Protein AF-A0AAV9BW55-F1 (afdb_monomer)

Secondary structure (DSSP, 8-state):
-HHHHHHHHHHHHHHHHTSS---HHHHHHHHHHHHHHHHHHHHHHHHHHHHHHHHHHHHHHHHHHHHHHHHHHHHHHHHHHHHHHHHHHHHHHHHHHHHHHHHHHHHHHHHHHHHHHHHHHHHHHHHHHHHHHHHHHHHHHHHHTT-------

Solvent-accessible surface area (backbone atoms only — not comparable to full-atom values): 8446 Å² total; per-residue (Å²): 110,68,68,58,53,51,51,52,50,53,53,51,50,33,44,74,72,64,82,39,82,90,54,72,68,61,54,52,53,51,51,53,52,50,53,52,51,51,49,53,51,49,52,52,51,51,52,52,53,51,53,51,54,50,51,53,51,53,51,52,51,53,52,50,52,50,52,50,53,52,48,52,54,49,50,52,52,51,50,54,51,52,51,52,52,51,53,51,50,52,54,48,50,54,52,50,50,54,49,50,52,53,51,51,51,52,52,50,54,50,50,54,53,51,52,50,52,50,50,53,52,52,49,53,50,50,53,51,50,50,52,50,52,50,50,53,50,50,52,53,54,67,46,61,80,62,69,75,82,82,80,87,132

Foldseek 3Di:
DVVLVVVVVVVVVCCVVVVDPDDVVVVVVSVVVVVVVVVVVVVVVVVVVVVVVVVVVVVVVVVVVVVVVVVVVVVVVVVVVVVVVVVVVVVVVVVVVVVVVVVVVVVVVVVVVVVVVVVVVVVVVVVVVVVVVVVVVVVVVVCVVVPDDDDDD

Organism: Acorus gramineus (NCBI:txid55184)

Radius of gyration: 60.81 Å; Cα contacts (8 Å, |Δi|>4): 12; chains: 1; bounding box: 107×32×171 Å

pLDDT: mean 88.38, std 12.28, range [43.16, 98.19]

Sequence (153 aa):
MEALFNQFSTMSNQILTGDNPFNPYDVDHLLHLFELEAYNSWSSSAAASHASAFAFAAEAESSIKAVESDMDALIAAAMDEFHRTVEEAERLSESETRGLVGAAEKVKRAGESVGSAAAVASKRYLDGAVASATATMRSAFGSAGKIKKIYPY

Structure (mmCIF, N/CA/C/O backbone):
data_AF-A0AAV9BW55-F1
#
_entry.id   AF-A0AAV9BW55-F1
#
loop_
_atom_site.group_PDB
_atom_site.id
_atom_site.type_symbol
_atom_site.label_atom_id
_atom_site.label_alt_id
_atom_site.label_comp_id
_atom_site.label_asym_id
_atom_site.label_entity_id
_atom_site.label_seq_id
_atom_site.pdbx_PDB_ins_code
_atom_site.Cartn_x
_atom_site.Cartn_y
_atom_site.Cartn_z
_atom_site.occupancy
_atom_site.B_iso_or_equiv
_atom_site.auth_seq_id
_atom_site.auth_comp_id
_atom_site.auth_asym_id
_atom_site.auth_atom_id
_atom_site.pdbx_PDB_model_num
ATOM 1 N N . MET A 1 1 ? 31.863 0.533 -40.919 1.00 89.56 1 MET A N 1
ATOM 2 C CA . MET A 1 1 ? 32.645 1.791 -40.796 1.00 89.56 1 MET A CA 1
ATOM 3 C C . MET A 1 1 ? 34.169 1.605 -40.915 1.00 89.56 1 MET A C 1
ATOM 5 O O . MET A 1 1 ? 34.771 2.286 -41.733 1.00 89.56 1 MET A O 1
ATOM 9 N N . GLU A 1 2 ? 34.820 0.689 -40.185 1.00 91.81 2 GLU A N 1
ATOM 10 C CA . GLU A 1 2 ? 36.292 0.494 -40.265 1.00 91.81 2 GLU A CA 1
ATOM 11 C C . GLU A 1 2 ? 36.813 0.136 -41.668 1.00 91.81 2 GLU A C 1
ATOM 13 O O . GLU A 1 2 ? 37.843 0.647 -42.102 1.00 91.81 2 GLU A O 1
ATOM 18 N N . ALA A 1 3 ? 36.072 -0.688 -42.415 1.00 91.94 3 ALA A N 1
ATOM 19 C CA . ALA A 1 3 ? 36.419 -1.031 -43.794 1.00 91.94 3 ALA A CA 1
ATOM 20 C C . ALA A 1 3 ? 36.484 0.204 -44.717 1.00 91.94 3 ALA A C 1
ATOM 22 O O . ALA A 1 3 ? 37.378 0.285 -45.557 1.00 91.94 3 ALA A O 1
ATOM 23 N N . LEU A 1 4 ? 35.597 1.189 -44.515 1.00 93.50 4 LEU A N 1
ATOM 24 C CA . LEU A 1 4 ? 35.590 2.442 -45.279 1.00 93.50 4 LEU A CA 1
ATOM 25 C C . LEU A 1 4 ? 36.794 3.324 -44.923 1.00 93.50 4 LEU A C 1
ATOM 27 O O . LEU A 1 4 ? 37.394 3.927 -45.808 1.00 93.50 4 LEU A O 1
ATOM 31 N N . PHE A 1 5 ? 37.206 3.355 -43.650 1.00 94.19 5 PHE A N 1
ATOM 32 C CA . PHE A 1 5 ? 38.429 4.053 -43.232 1.00 94.19 5 PHE A CA 1
ATOM 33 C C . PHE A 1 5 ? 39.696 3.410 -43.803 1.00 94.19 5 PHE A C 1
ATOM 35 O O . PHE A 1 5 ? 40.588 4.125 -44.262 1.00 94.19 5 PHE A O 1
ATOM 42 N N . ASN A 1 6 ? 39.760 2.077 -43.840 1.00 94.12 6 ASN A N 1
ATOM 43 C CA . ASN A 1 6 ? 40.857 1.368 -44.497 1.00 94.12 6 ASN A CA 1
ATOM 44 C C . ASN A 1 6 ? 40.896 1.675 -45.997 1.00 94.12 6 ASN A C 1
ATOM 46 O O . ASN A 1 6 ? 41.957 2.008 -46.518 1.00 94.12 6 ASN A O 1
ATOM 50 N N . GLN A 1 7 ? 39.745 1.647 -46.674 1.00 90.94 7 GLN A N 1
ATOM 51 C CA . GLN A 1 7 ? 39.646 1.996 -48.092 1.00 90.94 7 GLN A CA 1
ATOM 52 C C . GLN A 1 7 ? 40.085 3.445 -48.356 1.00 90.94 7 GLN A C 1
ATOM 54 O O . GLN A 1 7 ? 40.878 3.686 -49.266 1.00 90.94 7 GLN A O 1
ATOM 59 N N . PHE A 1 8 ? 39.650 4.396 -47.525 1.00 92.38 8 PHE A N 1
ATOM 60 C CA . PHE A 1 8 ? 40.085 5.792 -47.591 1.00 92.38 8 PHE A CA 1
ATOM 61 C C . PHE A 1 8 ? 41.600 5.939 -47.414 1.00 92.38 8 PHE A C 1
ATOM 63 O O . PHE A 1 8 ? 42.249 6.661 -48.174 1.00 92.38 8 PHE A O 1
ATOM 70 N N . SER A 1 9 ? 42.178 5.238 -46.435 1.00 93.25 9 SER A N 1
ATOM 71 C CA . SER A 1 9 ? 43.616 5.272 -46.159 1.00 93.25 9 SER A CA 1
ATOM 72 C C . SER A 1 9 ? 44.431 4.675 -47.309 1.00 93.25 9 SER A C 1
ATOM 74 O O . SER A 1 9 ? 45.400 5.288 -47.758 1.00 93.25 9 SER A O 1
ATOM 76 N N . THR A 1 10 ? 44.011 3.525 -47.847 1.00 91.50 10 THR A N 1
ATOM 77 C CA . THR A 1 10 ? 44.650 2.900 -49.013 1.00 91.50 10 THR A CA 1
ATOM 78 C C . THR A 1 10 ? 44.600 3.814 -50.233 1.00 91.50 10 THR A C 1
ATOM 80 O O . THR A 1 10 ? 45.635 4.040 -50.858 1.00 91.50 10 THR A O 1
ATOM 83 N N . MET A 1 11 ? 43.432 4.382 -50.541 1.00 89.44 11 MET A N 1
ATOM 84 C CA . MET A 1 11 ? 43.258 5.268 -51.694 1.00 89.44 11 MET A CA 1
ATOM 85 C C . MET A 1 11 ? 44.097 6.546 -51.553 1.00 89.44 11 MET A C 1
ATOM 87 O O . MET A 1 11 ? 44.775 6.953 -52.494 1.00 89.44 11 MET A O 1
ATOM 91 N N . SER A 1 12 ? 44.135 7.130 -50.352 1.00 89.50 12 SER A N 1
ATOM 92 C CA . SER A 1 12 ? 44.965 8.303 -50.049 1.00 89.50 12 SER A CA 1
ATOM 93 C C . SER A 1 12 ? 46.459 8.012 -50.228 1.00 89.50 12 SER A C 1
ATOM 95 O O . SER A 1 12 ? 47.174 8.814 -50.824 1.00 89.50 12 SER A O 1
ATOM 97 N N . ASN A 1 13 ? 46.931 6.848 -49.769 1.00 91.25 13 ASN A N 1
ATOM 98 C CA . ASN A 1 13 ? 48.327 6.439 -49.938 1.00 91.25 13 ASN A CA 1
ATOM 99 C C . ASN A 1 13 ? 48.695 6.234 -51.417 1.00 91.25 13 ASN A C 1
ATOM 101 O O . ASN A 1 13 ? 49.755 6.689 -51.829 1.00 91.25 13 ASN A O 1
ATOM 105 N N . GLN A 1 14 ? 47.816 5.623 -52.218 1.00 88.56 14 GLN A N 1
ATOM 106 C CA . GLN A 1 14 ? 48.041 5.401 -53.657 1.00 88.56 14 GLN A CA 1
ATOM 107 C C . GLN A 1 14 ? 48.126 6.705 -54.464 1.00 88.56 14 GLN A C 1
ATOM 109 O O . GLN A 1 14 ? 48.906 6.802 -55.411 1.00 88.56 14 GLN A O 1
ATOM 114 N N . ILE A 1 15 ? 47.344 7.720 -54.081 1.00 87.75 15 ILE A N 1
ATOM 115 C CA . ILE A 1 15 ? 47.412 9.056 -54.690 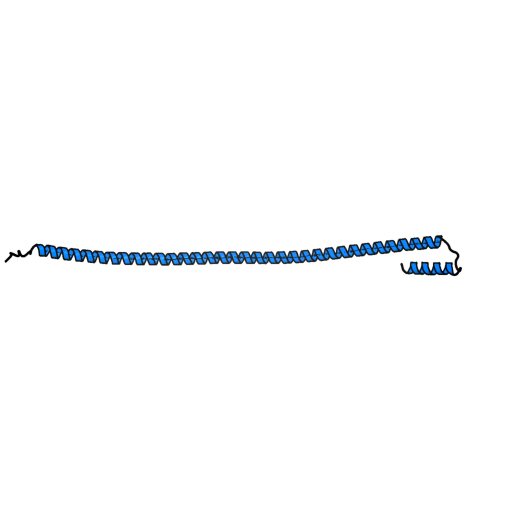1.00 87.75 15 ILE A CA 1
ATOM 116 C C . ILE A 1 15 ? 48.741 9.739 -54.331 1.00 87.75 15 ILE A C 1
ATOM 118 O O . ILE A 1 15 ? 49.358 10.376 -55.183 1.00 87.75 15 ILE A O 1
ATOM 122 N N . LEU A 1 16 ? 49.206 9.590 -53.085 1.00 87.06 16 LEU A N 1
ATOM 123 C CA . LEU A 1 16 ? 50.461 10.183 -52.610 1.00 87.06 16 LEU A CA 1
ATOM 124 C C . LEU A 1 16 ? 51.709 9.535 -53.224 1.00 87.06 16 LEU A C 1
ATOM 126 O O . LEU A 1 16 ? 52.685 10.238 -53.482 1.00 87.06 16 LEU A O 1
ATOM 130 N N . THR A 1 17 ? 51.697 8.220 -53.456 1.00 88.81 17 THR A N 1
ATOM 131 C CA . THR A 1 17 ? 52.818 7.500 -54.085 1.00 88.81 17 THR A CA 1
ATOM 132 C C . THR A 1 17 ? 52.859 7.661 -55.606 1.00 88.81 17 THR A C 1
ATOM 134 O O . THR A 1 17 ? 53.882 7.360 -56.217 1.00 88.81 17 THR A O 1
ATOM 137 N N . GLY A 1 18 ? 51.789 8.185 -56.216 1.00 81.12 18 GLY A N 1
ATOM 138 C CA . GLY A 1 18 ? 51.668 8.356 -57.665 1.00 81.12 18 GLY A CA 1
ATOM 139 C C . GLY A 1 18 ? 51.274 7.078 -58.412 1.00 81.12 18 GLY A C 1
ATOM 140 O O . GLY A 1 18 ? 51.290 7.072 -59.642 1.00 81.12 18 GLY A O 1
ATOM 141 N N . ASP A 1 19 ? 50.899 6.019 -57.688 1.00 81.88 19 ASP A N 1
ATOM 142 C CA . ASP A 1 19 ? 50.498 4.726 -58.258 1.00 81.88 19 ASP A CA 1
ATOM 143 C C . ASP A 1 19 ? 49.104 4.779 -58.911 1.00 81.88 19 ASP A C 1
ATOM 145 O O . ASP A 1 19 ? 48.781 3.946 -59.758 1.00 81.88 19 ASP A O 1
ATOM 149 N N . ASN A 1 20 ? 48.274 5.759 -58.533 1.00 78.38 20 ASN A N 1
ATOM 150 C CA . ASN A 1 20 ? 46.939 5.968 -59.091 1.00 78.38 20 ASN A CA 1
ATOM 151 C C . ASN A 1 20 ? 46.633 7.475 -59.236 1.00 78.38 20 ASN A C 1
ATOM 153 O O . ASN A 1 20 ? 46.704 8.199 -58.236 1.00 78.38 20 ASN A O 1
ATOM 157 N N . PRO A 1 21 ? 46.302 7.987 -60.441 1.00 80.62 21 PRO A N 1
ATOM 158 C CA . PRO A 1 21 ? 45.912 9.384 -60.606 1.00 80.62 21 PRO A CA 1
ATOM 159 C C . PRO A 1 21 ? 44.634 9.705 -59.821 1.00 80.62 21 PRO A C 1
ATOM 161 O O . PRO A 1 21 ? 43.699 8.912 -59.759 1.00 80.62 21 PRO A O 1
ATOM 164 N N . PHE A 1 22 ? 44.580 10.905 -59.242 1.00 85.00 22 PHE A N 1
ATOM 165 C CA . PHE A 1 22 ? 43.411 11.374 -58.502 1.00 85.00 22 PHE A CA 1
ATOM 166 C C . PHE A 1 22 ? 42.152 11.380 -59.381 1.00 85.00 22 PHE A C 1
ATOM 168 O O . PHE A 1 22 ? 42.110 12.056 -60.412 1.00 85.00 22 PHE A O 1
ATOM 175 N N . ASN A 1 23 ? 41.111 10.682 -58.925 1.00 85.62 23 ASN A N 1
ATOM 176 C CA . ASN A 1 23 ? 39.798 10.661 -59.550 1.00 85.62 23 ASN A CA 1
ATOM 177 C C . ASN A 1 23 ? 38.735 11.177 -58.560 1.00 85.62 23 ASN A C 1
ATOM 179 O O . ASN A 1 23 ? 38.466 10.521 -57.550 1.00 85.62 23 ASN A O 1
ATOM 183 N N . PRO A 1 24 ? 38.099 12.330 -58.828 1.00 85.81 24 PRO A N 1
ATOM 184 C CA . PRO A 1 24 ? 37.107 12.903 -57.922 1.00 85.81 24 PRO A CA 1
ATOM 185 C C . PRO A 1 24 ? 35.857 12.025 -57.754 1.00 85.81 24 PRO A C 1
ATOM 187 O O . PRO A 1 24 ? 35.238 12.075 -56.695 1.00 85.81 24 PRO A O 1
ATOM 190 N N . TYR A 1 25 ? 35.511 11.191 -58.743 1.00 89.62 25 TYR A N 1
ATOM 191 C CA . TYR A 1 25 ? 34.359 10.286 -58.650 1.00 89.62 25 TYR A CA 1
ATOM 192 C C . TYR A 1 25 ? 34.549 9.190 -57.592 1.00 89.62 25 TYR A C 1
ATOM 194 O O . TYR A 1 25 ? 33.588 8.802 -56.933 1.00 89.62 25 TYR A O 1
ATOM 202 N N . ASP A 1 26 ? 35.783 8.722 -57.385 1.00 87.75 26 ASP A N 1
ATOM 203 C CA . ASP A 1 26 ? 36.076 7.673 -56.400 1.00 87.75 26 ASP A CA 1
ATOM 204 C C . ASP A 1 26 ? 35.998 8.219 -54.966 1.00 87.75 26 ASP A C 1
ATOM 206 O O . ASP A 1 26 ? 35.541 7.534 -54.050 1.00 87.75 26 ASP A O 1
ATOM 210 N N . VAL A 1 27 ? 36.385 9.487 -54.778 1.00 87.50 27 VAL A N 1
ATOM 211 C CA . VAL A 1 27 ? 36.226 10.205 -53.504 1.00 87.50 27 VAL A CA 1
ATOM 212 C C . VAL A 1 27 ? 34.750 10.445 -53.201 1.00 87.50 27 VAL A C 1
ATOM 214 O O . VAL A 1 27 ? 34.315 10.165 -52.088 1.00 87.50 27 VAL A O 1
ATOM 217 N N . ASP A 1 28 ? 33.979 10.919 -54.181 1.00 91.06 28 ASP A N 1
ATOM 218 C CA . ASP A 1 28 ? 32.541 11.167 -54.031 1.00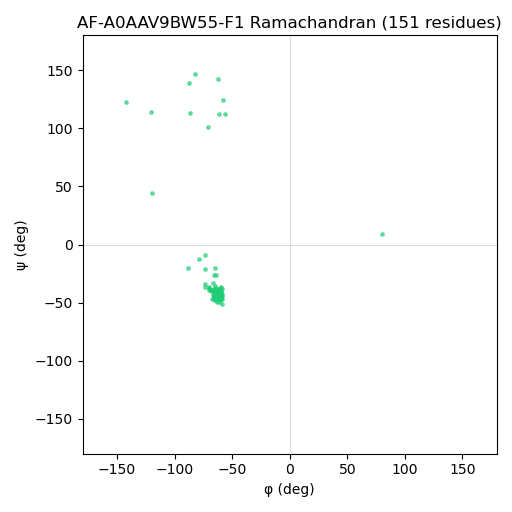 91.06 28 ASP A CA 1
ATOM 219 C C . ASP A 1 28 ? 31.774 9.878 -53.694 1.00 91.06 28 ASP A C 1
ATOM 221 O O . ASP A 1 28 ? 30.991 9.831 -52.744 1.00 91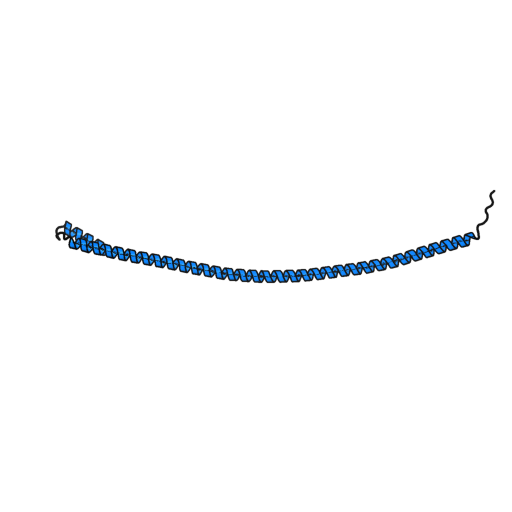.06 28 ASP A O 1
ATOM 225 N N . HIS A 1 29 ? 32.089 8.780 -54.389 1.00 92.06 29 HIS A N 1
ATOM 226 C CA . HIS A 1 29 ? 31.499 7.480 -54.094 1.00 92.06 29 HIS A CA 1
ATOM 227 C C . HIS A 1 29 ? 31.809 7.010 -52.665 1.00 92.06 29 HIS A C 1
ATOM 229 O O . HIS A 1 29 ? 30.916 6.539 -51.956 1.00 92.06 29 HIS A O 1
ATOM 235 N N . LEU A 1 30 ? 33.059 7.159 -52.221 1.00 92.00 30 LEU A N 1
ATOM 236 C CA . LEU A 1 30 ? 33.471 6.774 -50.875 1.00 92.00 30 LEU A CA 1
ATOM 237 C C . LEU A 1 30 ? 32.801 7.640 -49.796 1.00 92.00 30 LEU A C 1
ATOM 239 O O . LEU A 1 30 ? 32.375 7.105 -48.773 1.00 92.00 30 LEU A O 1
ATOM 243 N N . LEU A 1 31 ? 32.655 8.949 -50.031 1.00 91.69 31 LEU A N 1
ATOM 244 C CA . LEU A 1 31 ? 31.915 9.853 -49.144 1.00 91.69 31 LEU A CA 1
ATOM 245 C C . LEU A 1 31 ? 30.445 9.440 -49.024 1.00 91.69 31 LEU A C 1
ATOM 247 O O . LEU A 1 31 ? 29.929 9.352 -47.910 1.00 91.69 31 LEU A O 1
ATOM 251 N N . HIS A 1 32 ? 29.803 9.080 -50.135 1.00 95.62 32 HIS A N 1
ATOM 252 C CA . HIS A 1 32 ? 28.427 8.590 -50.112 1.00 95.62 32 HIS A CA 1
ATOM 253 C C . HIS A 1 32 ? 28.273 7.298 -49.286 1.00 95.62 32 HIS A C 1
ATOM 255 O O . HIS A 1 32 ? 27.312 7.140 -48.530 1.00 95.62 32 HIS A O 1
ATOM 261 N N . LEU A 1 33 ? 29.247 6.382 -49.365 1.00 95.69 33 LEU A N 1
ATOM 262 C CA . LEU A 1 33 ? 29.264 5.178 -48.527 1.00 95.69 33 LEU A CA 1
ATOM 263 C C . LEU A 1 33 ? 29.435 5.508 -47.035 1.00 95.69 33 LEU A C 1
ATOM 265 O O . LEU A 1 33 ? 28.804 4.862 -46.196 1.00 95.69 33 LEU A O 1
ATOM 269 N N . PHE A 1 34 ? 30.244 6.517 -46.690 1.00 95.88 34 PHE A N 1
ATOM 270 C CA . PHE A 1 34 ? 30.374 6.996 -45.309 1.00 95.88 34 PHE A CA 1
ATOM 271 C C . PHE A 1 34 ? 29.069 7.582 -44.773 1.00 95.88 34 PHE A C 1
ATOM 273 O O . PHE A 1 34 ? 28.696 7.277 -43.640 1.00 95.88 34 PHE A O 1
ATOM 280 N N . GLU A 1 35 ? 28.370 8.392 -45.567 1.00 96.06 35 GLU A N 1
ATOM 281 C CA . GLU A 1 35 ? 27.079 8.971 -45.186 1.00 96.06 35 GLU A CA 1
ATOM 282 C C . GLU A 1 35 ? 26.031 7.887 -44.923 1.00 96.06 35 GLU A C 1
ATOM 284 O O . GLU A 1 35 ? 25.359 7.909 -43.888 1.00 96.06 35 GLU A O 1
ATOM 289 N N . LEU A 1 36 ? 25.932 6.903 -45.822 1.00 95.94 36 LEU A N 1
ATOM 290 C CA . LEU A 1 36 ? 24.987 5.798 -45.689 1.00 95.94 36 LEU A CA 1
ATOM 291 C C . LEU A 1 36 ? 25.278 4.950 -44.443 1.00 95.94 36 LEU A C 1
ATOM 293 O O . LEU A 1 36 ? 24.374 4.644 -43.664 1.00 95.94 36 LEU A O 1
ATOM 297 N N . GLU A 1 37 ? 26.545 4.601 -44.223 1.00 95.25 37 GLU A N 1
ATOM 298 C CA . GLU A 1 37 ? 26.973 3.830 -43.055 1.00 95.25 37 GLU A CA 1
ATOM 299 C C . GLU A 1 37 ? 26.755 4.608 -41.745 1.00 95.25 37 GLU A C 1
ATOM 301 O O . GLU A 1 37 ? 26.299 4.040 -40.750 1.00 95.25 37 GLU A O 1
ATOM 306 N N . ALA A 1 38 ? 27.038 5.915 -41.735 1.00 94.44 38 ALA A N 1
ATOM 307 C CA . ALA A 1 38 ? 26.794 6.776 -40.581 1.00 94.44 38 ALA A CA 1
ATOM 308 C C . ALA A 1 38 ? 25.297 6.872 -40.255 1.00 94.44 38 ALA A C 1
ATOM 310 O O . ALA A 1 38 ? 24.914 6.745 -39.089 1.00 94.44 38 ALA A O 1
ATOM 311 N N . TYR A 1 39 ? 24.447 7.027 -41.275 1.00 95.19 39 TYR A N 1
ATOM 312 C CA . TYR A 1 39 ? 22.996 7.049 -41.105 1.00 95.19 39 TYR A CA 1
ATOM 313 C C . TYR A 1 39 ? 22.463 5.719 -40.559 1.00 95.19 39 TYR A C 1
ATOM 315 O O . TYR A 1 39 ? 21.708 5.711 -39.585 1.00 95.19 39 TYR A O 1
ATOM 323 N N . ASN A 1 40 ? 22.902 4.592 -41.125 1.00 94.56 40 ASN A N 1
ATOM 324 C CA . ASN A 1 40 ? 22.496 3.259 -40.673 1.00 94.56 40 ASN A CA 1
ATOM 325 C C . ASN A 1 40 ? 22.916 2.992 -39.222 1.00 94.56 40 ASN A C 1
ATOM 327 O O . ASN A 1 40 ? 22.129 2.461 -38.431 1.00 94.56 40 ASN A O 1
ATOM 331 N N . SER A 1 41 ? 24.136 3.394 -38.854 1.00 93.88 41 SER A N 1
ATOM 332 C CA . SER A 1 41 ? 24.647 3.277 -37.487 1.00 93.88 41 SER A CA 1
ATOM 333 C C . SER A 1 41 ? 23.840 4.129 -36.503 1.00 93.88 41 SER A C 1
ATOM 335 O O . SER A 1 41 ? 23.394 3.631 -35.466 1.00 93.88 41 SER A O 1
ATOM 337 N N . TRP A 1 42 ? 23.569 5.394 -36.848 1.00 93.69 42 TRP A N 1
ATOM 338 C CA . TRP A 1 42 ? 22.753 6.281 -36.019 1.00 93.69 42 TRP A CA 1
ATOM 339 C C . TRP A 1 42 ? 21.322 5.764 -35.853 1.00 93.69 42 TRP A C 1
ATOM 341 O O . TRP A 1 42 ? 20.828 5.696 -34.730 1.00 93.69 42 TRP A O 1
ATOM 351 N N . SER A 1 43 ? 20.683 5.337 -36.945 1.00 94.75 43 SER A N 1
ATOM 352 C CA . SER A 1 43 ? 19.331 4.774 -36.925 1.00 94.75 43 SER A CA 1
ATOM 353 C C . SER A 1 43 ? 19.250 3.524 -36.043 1.00 94.75 43 SER A C 1
ATOM 355 O O . SER A 1 43 ? 18.370 3.424 -35.186 1.00 94.75 43 SER A O 1
ATOM 357 N N . SER A 1 44 ? 20.216 2.611 -36.178 1.00 93.75 44 SER A N 1
ATOM 358 C CA . SER A 1 44 ? 20.283 1.389 -35.367 1.00 93.75 44 SER A CA 1
ATOM 359 C C . SER A 1 44 ? 20.503 1.696 -33.883 1.00 93.75 44 SER A C 1
ATOM 361 O O . SER A 1 44 ? 19.843 1.115 -33.022 1.00 93.75 44 SER A O 1
ATOM 363 N N . SER A 1 45 ? 21.391 2.644 -33.573 1.00 93.50 45 SER A N 1
ATOM 364 C CA . SER A 1 45 ? 21.656 3.093 -32.201 1.00 93.50 45 SER A CA 1
ATOM 365 C C . SER A 1 45 ? 20.436 3.778 -31.571 1.00 93.50 45 SER A C 1
ATOM 367 O O . SER A 1 45 ? 20.066 3.478 -30.434 1.00 93.50 45 SER A O 1
ATOM 369 N N . ALA A 1 46 ? 19.747 4.640 -32.324 1.00 91.81 46 ALA A N 1
ATOM 370 C CA . ALA A 1 46 ? 18.521 5.293 -31.877 1.00 91.81 46 ALA A CA 1
ATOM 371 C C . ALA A 1 46 ? 17.403 4.274 -31.609 1.00 91.81 46 ALA A C 1
ATOM 373 O O . ALA A 1 46 ? 16.744 4.347 -30.572 1.00 91.81 46 ALA A O 1
ATOM 374 N N . ALA A 1 47 ? 17.227 3.287 -32.494 1.00 92.75 47 ALA A N 1
ATOM 375 C CA . ALA A 1 47 ? 16.257 2.212 -32.305 1.00 92.75 47 ALA A CA 1
ATOM 376 C C . ALA A 1 47 ? 16.574 1.362 -31.062 1.00 92.75 47 ALA A C 1
ATOM 378 O O . ALA A 1 47 ? 15.675 1.078 -30.269 1.00 92.75 47 ALA A O 1
ATOM 379 N N . ALA A 1 48 ? 17.845 1.009 -30.846 1.00 93.00 48 ALA A N 1
ATOM 380 C CA . ALA A 1 48 ? 18.277 0.268 -29.662 1.00 93.00 48 ALA A CA 1
ATOM 381 C C . ALA A 1 48 ? 18.050 1.060 -28.362 1.00 93.00 48 ALA A C 1
ATOM 383 O O . ALA A 1 48 ? 17.575 0.501 -27.374 1.00 93.00 48 ALA A O 1
ATOM 384 N N . SER A 1 49 ? 18.331 2.366 -28.376 1.00 91.62 49 SER A N 1
ATOM 385 C CA . SER A 1 49 ? 18.068 3.272 -27.250 1.00 91.62 49 SER A CA 1
ATOM 386 C C . SER A 1 49 ? 16.570 3.393 -26.941 1.00 91.62 49 SER A C 1
ATOM 388 O O . SER A 1 49 ? 16.150 3.329 -25.788 1.00 91.62 49 SER A O 1
ATOM 390 N N . HIS A 1 50 ? 15.727 3.489 -27.971 1.00 89.94 50 HIS A N 1
ATOM 391 C CA . HIS A 1 50 ? 14.276 3.484 -27.788 1.00 89.94 50 HIS A CA 1
ATOM 392 C C . HIS A 1 50 ? 13.764 2.155 -27.221 1.00 89.94 50 HIS A C 1
ATOM 394 O O . HIS A 1 50 ? 12.919 2.155 -26.325 1.00 89.94 50 HIS A O 1
ATOM 400 N N . ALA A 1 51 ? 14.282 1.029 -27.714 1.00 93.25 51 ALA A N 1
ATOM 401 C CA . ALA A 1 51 ? 13.906 -0.291 -27.223 1.00 93.25 51 ALA A CA 1
ATOM 402 C C . ALA A 1 51 ? 14.295 -0.484 -25.748 1.00 93.25 51 ALA A C 1
ATOM 404 O O . ALA A 1 51 ? 13.496 -1.007 -24.971 1.00 93.25 51 ALA A O 1
ATOM 405 N N . SER A 1 52 ? 15.480 -0.020 -25.337 1.00 93.38 52 SER A N 1
ATOM 406 C CA . SER A 1 52 ? 15.912 -0.101 -23.938 1.00 93.38 52 SER A CA 1
ATOM 407 C C . SER A 1 52 ? 15.091 0.810 -23.024 1.00 93.38 52 SER A C 1
ATOM 409 O O . SER A 1 52 ? 14.701 0.383 -21.937 1.00 93.38 52 SER A O 1
ATOM 411 N N . ALA A 1 53 ? 14.748 2.020 -23.477 1.00 93.25 53 ALA A N 1
ATOM 412 C CA . ALA A 1 53 ? 13.860 2.918 -22.743 1.00 93.25 53 ALA A CA 1
ATOM 413 C C . ALA A 1 53 ? 12.464 2.304 -22.542 1.00 93.25 53 ALA A C 1
ATOM 415 O O . ALA A 1 53 ? 11.911 2.377 -21.445 1.00 93.25 53 ALA A O 1
ATOM 416 N N . PHE A 1 54 ? 11.914 1.654 -23.573 1.00 95.12 54 PHE A N 1
ATOM 417 C CA . PHE A 1 54 ? 10.627 0.966 -23.472 1.00 95.12 54 PHE A CA 1
ATOM 418 C C . PHE A 1 54 ? 10.687 -0.231 -22.516 1.00 95.12 54 PHE A C 1
ATOM 420 O O . PHE A 1 54 ? 9.802 -0.388 -21.679 1.00 95.12 54 PHE A O 1
ATOM 427 N N . ALA A 1 55 ? 11.747 -1.041 -22.593 1.00 95.31 55 ALA A N 1
ATOM 428 C CA . ALA A 1 55 ? 11.945 -2.163 -21.680 1.00 95.31 55 ALA A CA 1
ATOM 429 C C . ALA A 1 55 ? 12.040 -1.699 -20.217 1.00 95.31 55 ALA A C 1
ATOM 431 O O . ALA A 1 55 ? 11.404 -2.283 -19.344 1.00 95.31 55 ALA A O 1
ATOM 432 N N . PHE A 1 56 ? 12.774 -0.613 -19.956 1.00 94.88 56 PHE A N 1
ATOM 433 C CA . PHE A 1 56 ? 12.866 -0.029 -18.620 1.00 94.88 56 PHE A CA 1
ATOM 434 C C . PHE A 1 56 ? 11.510 0.477 -18.115 1.00 94.88 56 PHE A C 1
ATOM 436 O O . PHE A 1 56 ? 11.150 0.224 -16.968 1.00 94.88 56 PHE A O 1
ATOM 443 N N . ALA A 1 57 ? 10.741 1.162 -18.968 1.00 95.50 57 ALA A N 1
ATOM 444 C CA . ALA A 1 57 ? 9.409 1.642 -18.608 1.00 95.50 57 ALA A CA 1
ATOM 445 C C . ALA A 1 57 ? 8.447 0.486 -18.287 1.00 95.50 57 ALA A C 1
ATOM 447 O O . ALA A 1 57 ? 7.730 0.555 -17.292 1.00 95.50 57 ALA A O 1
ATOM 448 N N . ALA A 1 58 ? 8.473 -0.588 -19.080 1.00 96.50 58 ALA A N 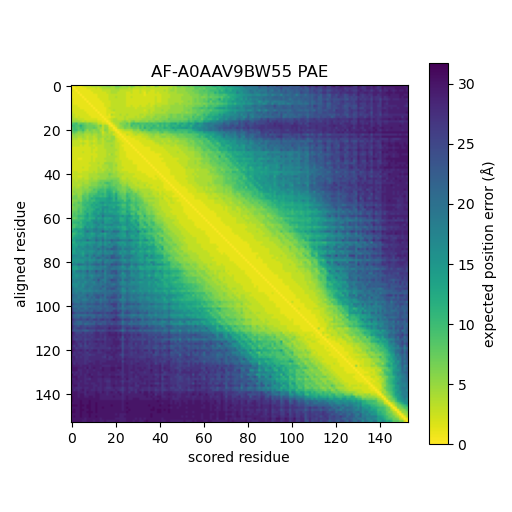1
ATOM 449 C CA . ALA A 1 58 ? 7.646 -1.771 -18.853 1.00 96.50 58 ALA A CA 1
ATOM 450 C C . ALA A 1 58 ? 8.004 -2.492 -17.541 1.00 96.50 58 ALA A C 1
ATOM 452 O O . ALA A 1 58 ? 7.112 -2.885 -16.791 1.00 96.50 58 ALA A O 1
ATOM 453 N N . GLU A 1 59 ? 9.298 -2.623 -17.234 1.00 97.00 59 GLU A N 1
ATOM 454 C CA . GLU A 1 59 ? 9.760 -3.206 -15.969 1.00 97.00 59 GLU A CA 1
ATOM 455 C C . GLU A 1 59 ? 9.340 -2.343 -14.771 1.00 97.00 59 GLU A C 1
ATOM 457 O O . GLU A 1 59 ? 8.818 -2.855 -13.780 1.00 97.00 59 GLU A O 1
ATOM 462 N N . ALA A 1 60 ? 9.501 -1.020 -14.878 1.00 96.38 60 ALA A N 1
ATOM 463 C CA . ALA A 1 60 ? 9.066 -0.088 -13.844 1.00 96.38 60 ALA A CA 1
ATOM 464 C C . ALA A 1 60 ? 7.547 -0.163 -13.611 1.00 96.38 60 ALA A C 1
ATOM 466 O O . ALA A 1 60 ? 7.109 -0.203 -12.463 1.00 96.38 60 ALA A O 1
ATOM 467 N N . GLU A 1 61 ? 6.745 -0.241 -14.676 1.00 96.75 61 GLU A N 1
ATOM 468 C CA . GLU A 1 61 ? 5.291 -0.399 -14.576 1.00 96.75 61 GLU A CA 1
ATOM 469 C C . GLU A 1 61 ? 4.903 -1.734 -13.921 1.00 96.75 61 GLU A C 1
ATOM 471 O O . GLU A 1 61 ? 4.030 -1.765 -13.054 1.00 96.75 61 GLU A O 1
ATOM 476 N N . SER A 1 62 ? 5.571 -2.830 -14.291 1.00 97.25 62 SER A N 1
ATOM 477 C CA . SER A 1 62 ? 5.353 -4.148 -13.682 1.00 97.25 62 SER A CA 1
ATOM 478 C C . SER A 1 62 ? 5.679 -4.142 -12.186 1.00 97.25 62 SER A C 1
ATOM 480 O O . SER A 1 62 ? 4.908 -4.659 -11.378 1.00 97.25 62 SER A O 1
ATOM 482 N N . SER A 1 63 ? 6.793 -3.513 -11.808 1.00 97.38 63 SER A N 1
ATOM 483 C CA . SER A 1 63 ? 7.207 -3.362 -10.412 1.00 97.38 63 SER A CA 1
ATOM 484 C C . SER A 1 63 ? 6.199 -2.540 -9.603 1.00 97.38 63 SER A C 1
ATOM 486 O O . SER A 1 63 ? 5.789 -2.960 -8.522 1.00 97.38 63 SER A O 1
ATOM 488 N N . ILE A 1 64 ? 5.720 -1.418 -10.153 1.00 96.12 64 ILE A N 1
ATOM 489 C CA . ILE A 1 64 ? 4.688 -0.593 -9.507 1.00 96.12 64 ILE A CA 1
ATOM 490 C C . ILE A 1 64 ? 3.402 -1.396 -9.306 1.00 96.12 64 ILE A C 1
ATOM 492 O O . ILE A 1 64 ? 2.878 -1.417 -8.198 1.00 96.12 64 ILE A O 1
ATOM 496 N N . LYS A 1 65 ? 2.935 -2.123 -10.328 1.00 97.69 65 LYS A N 1
ATOM 497 C CA . LYS A 1 65 ? 1.730 -2.962 -10.219 1.00 97.69 65 LYS A CA 1
ATOM 498 C C . LYS A 1 65 ? 1.860 -4.058 -9.164 1.00 97.69 65 LYS A C 1
ATOM 500 O O . LYS A 1 65 ? 0.888 -4.361 -8.476 1.00 97.69 65 LYS A O 1
ATOM 505 N N . ALA A 1 66 ? 3.043 -4.655 -9.028 1.00 97.12 66 ALA A N 1
ATOM 506 C CA . ALA A 1 66 ? 3.298 -5.636 -7.979 1.00 97.12 66 ALA A CA 1
ATOM 507 C C . ALA A 1 66 ? 3.194 -4.994 -6.585 1.00 97.12 66 ALA A C 1
ATOM 509 O O . ALA A 1 66 ? 2.496 -5.519 -5.721 1.00 97.12 66 ALA A O 1
ATOM 510 N N . VAL A 1 67 ? 3.809 -3.822 -6.396 1.00 97.44 67 VAL A N 1
ATOM 511 C CA . VAL A 1 67 ? 3.725 -3.067 -5.136 1.00 97.44 67 VAL A CA 1
ATOM 512 C C . VAL A 1 67 ? 2.288 -2.649 -4.822 1.00 97.44 67 VAL A C 1
ATOM 514 O O . VAL A 1 67 ? 1.863 -2.775 -3.678 1.00 97.44 67 VAL A O 1
ATOM 517 N N . GLU A 1 68 ? 1.526 -2.187 -5.814 1.00 96.88 68 GLU A N 1
ATOM 518 C CA . GLU A 1 68 ? 0.109 -1.842 -5.641 1.00 96.88 68 GLU A CA 1
ATOM 519 C C . GLU A 1 68 ? -0.705 -3.054 -5.173 1.00 96.88 68 GLU A C 1
ATOM 521 O O . GLU A 1 68 ? -1.439 -2.954 -4.192 1.00 96.88 68 GLU A O 1
ATOM 526 N N . SER A 1 69 ? -0.508 -4.221 -5.794 1.00 97.44 69 SER A N 1
ATOM 527 C CA . SER A 1 69 ? -1.180 -5.459 -5.382 1.00 97.44 69 SER A CA 1
ATOM 528 C C . SER A 1 69 ? -0.827 -5.871 -3.948 1.00 97.44 69 SER A C 1
ATOM 530 O O . SER A 1 69 ? -1.702 -6.319 -3.202 1.00 97.44 69 SER A O 1
ATOM 532 N N . ASP A 1 70 ? 0.440 -5.739 -3.553 1.00 97.12 70 ASP A N 1
ATOM 533 C CA . ASP A 1 70 ? 0.884 -6.050 -2.191 1.00 97.12 70 ASP A CA 1
ATOM 534 C C . ASP A 1 70 ? 0.288 -5.066 -1.173 1.00 97.12 70 ASP A C 1
ATOM 536 O O . ASP A 1 70 ? -0.149 -5.467 -0.089 1.00 97.12 70 ASP A O 1
ATOM 540 N N . MET A 1 71 ? 0.224 -3.778 -1.525 1.00 97.50 71 MET A N 1
ATOM 541 C CA . MET A 1 71 ? -0.402 -2.751 -0.693 1.00 97.50 71 MET A CA 1
ATOM 542 C C . MET A 1 71 ? -1.903 -2.986 -0.533 1.00 97.50 71 MET A C 1
ATOM 544 O O . MET A 1 71 ? -2.402 -2.899 0.589 1.00 97.50 71 MET A O 1
ATOM 548 N N . ASP A 1 72 ? -2.611 -3.332 -1.606 1.00 97.81 72 ASP A N 1
ATOM 549 C CA . ASP A 1 72 ? -4.041 -3.644 -1.556 1.00 97.81 72 ASP A CA 1
ATOM 550 C C . ASP A 1 72 ? -4.317 -4.842 -0.640 1.00 97.81 72 ASP A C 1
ATOM 552 O O . ASP A 1 72 ? -5.229 -4.796 0.192 1.00 97.81 72 ASP A O 1
ATOM 556 N N . ALA A 1 73 ? -3.493 -5.892 -0.722 1.00 97.69 73 ALA A N 1
ATOM 557 C CA . ALA A 1 73 ? -3.594 -7.046 0.167 1.00 97.69 73 ALA A CA 1
ATOM 558 C C . ALA A 1 73 ? -3.347 -6.666 1.638 1.00 97.69 73 ALA A C 1
ATOM 560 O O . ALA A 1 73 ? -4.087 -7.101 2.525 1.00 97.69 73 ALA A O 1
ATOM 561 N N . LEU A 1 74 ? -2.340 -5.828 1.902 1.00 98.19 74 LEU A N 1
ATOM 562 C CA . LEU A 1 74 ? -2.013 -5.365 3.250 1.00 98.19 74 LEU A CA 1
ATOM 563 C C . LEU A 1 74 ? -3.119 -4.482 3.837 1.00 98.19 74 LEU A C 1
ATOM 565 O O . LEU A 1 74 ? -3.484 -4.653 5.000 1.00 98.19 74 LEU A O 1
ATOM 569 N N . ILE A 1 75 ? -3.686 -3.574 3.041 1.00 96.69 75 ILE A N 1
ATOM 570 C CA . ILE A 1 75 ? -4.796 -2.712 3.462 1.00 96.69 75 ILE A CA 1
ATOM 571 C C . ILE A 1 75 ? -6.043 -3.553 3.735 1.00 96.69 75 ILE A C 1
ATOM 573 O O . ILE A 1 75 ? -6.692 -3.353 4.760 1.00 96.69 75 ILE A O 1
ATOM 577 N N . ALA A 1 76 ? -6.364 -4.515 2.867 1.00 96.94 76 ALA A N 1
ATOM 578 C CA . ALA A 1 76 ? -7.498 -5.408 3.079 1.00 96.94 76 ALA A CA 1
ATOM 579 C C . ALA A 1 76 ? -7.354 -6.203 4.388 1.00 96.94 76 ALA A C 1
ATOM 581 O O . ALA A 1 76 ? -8.298 -6.260 5.176 1.00 96.94 76 ALA A O 1
ATOM 582 N N . ALA A 1 77 ? -6.164 -6.751 4.654 1.00 97.62 77 ALA A N 1
ATOM 583 C CA . ALA A 1 77 ? -5.877 -7.460 5.898 1.00 97.62 77 ALA A CA 1
ATOM 584 C C . ALA A 1 77 ? -5.980 -6.541 7.127 1.00 97.62 77 ALA A C 1
ATOM 586 O O . ALA A 1 77 ? -6.621 -6.905 8.112 1.00 97.62 77 ALA A O 1
ATOM 587 N N . ALA A 1 78 ? -5.413 -5.333 7.055 1.00 97.50 78 ALA A N 1
ATOM 588 C CA . ALA A 1 78 ? -5.477 -4.360 8.142 1.00 97.50 78 ALA A CA 1
ATOM 589 C C . ALA A 1 78 ? -6.917 -3.906 8.435 1.00 97.50 78 ALA A C 1
ATOM 591 O O . ALA A 1 78 ? -7.290 -3.732 9.593 1.00 97.50 78 ALA A O 1
ATOM 592 N N . MET A 1 79 ? -7.746 -3.740 7.402 1.00 96.94 79 MET A N 1
ATOM 593 C CA . MET A 1 79 ? -9.154 -3.371 7.557 1.00 96.94 79 MET A CA 1
ATOM 594 C C . MET A 1 79 ? -9.993 -4.507 8.152 1.00 96.94 79 MET A C 1
ATOM 596 O O . MET A 1 79 ? -10.856 -4.242 8.987 1.00 96.94 79 MET A O 1
ATOM 600 N N . ASP A 1 80 ? -9.735 -5.758 7.763 1.00 98.06 80 ASP A N 1
ATOM 601 C CA . ASP A 1 80 ? -10.379 -6.937 8.358 1.00 98.06 80 ASP A CA 1
ATOM 602 C C . ASP A 1 80 ? -10.000 -7.092 9.843 1.00 98.06 80 ASP A C 1
ATOM 604 O O . ASP A 1 80 ? -10.869 -7.291 10.694 1.00 98.06 80 ASP A O 1
ATOM 608 N N . GLU A 1 81 ? -8.722 -6.908 10.188 1.00 97.50 81 GLU A N 1
ATOM 609 C CA . GLU A 1 81 ? -8.262 -6.897 11.582 1.00 97.50 81 GLU A CA 1
ATOM 610 C C . GLU A 1 81 ? -8.892 -5.753 12.386 1.00 97.50 81 GLU A C 1
ATOM 612 O O . GLU A 1 81 ? -9.380 -5.972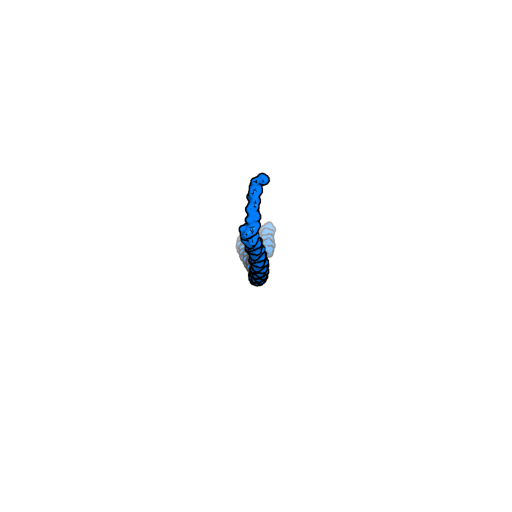 13.500 1.00 97.50 81 GLU A O 1
ATOM 617 N N . PHE A 1 82 ? -8.928 -4.545 11.816 1.00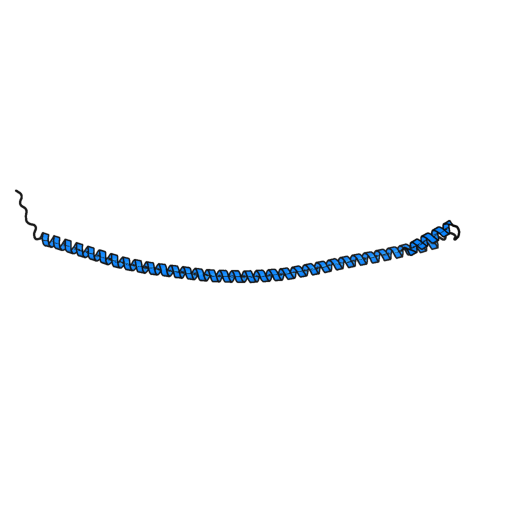 96.81 82 PHE A N 1
ATOM 618 C CA . PHE A 1 82 ? -9.561 -3.386 12.440 1.00 96.81 82 PHE A CA 1
ATOM 619 C C . PHE A 1 82 ? -11.048 -3.637 12.709 1.00 96.81 82 PHE A C 1
ATOM 621 O O . PHE A 1 82 ? -11.554 -3.327 13.787 1.00 96.81 82 PHE A O 1
ATOM 628 N N . HIS A 1 83 ? -11.755 -4.243 11.755 1.00 96.25 83 HIS A N 1
ATOM 629 C CA . HIS A 1 83 ? -13.162 -4.573 11.929 1.00 96.25 83 HIS A CA 1
ATOM 630 C C . HIS A 1 83 ? -13.372 -5.549 13.094 1.00 96.25 83 HIS A C 1
ATOM 632 O O . HIS A 1 83 ? -14.154 -5.256 13.997 1.00 96.25 83 HIS A O 1
ATOM 638 N N . ARG A 1 84 ? -12.601 -6.644 13.138 1.00 97.62 84 ARG A N 1
ATOM 639 C CA . ARG A 1 84 ? -12.670 -7.627 14.235 1.00 97.62 84 ARG A CA 1
ATOM 640 C C . ARG A 1 84 ? -12.359 -7.009 15.591 1.00 97.62 84 ARG A C 1
ATOM 642 O O . ARG A 1 84 ? -13.057 -7.279 16.562 1.00 97.62 84 ARG A O 1
ATOM 649 N N . THR A 1 85 ? -11.332 -6.166 15.669 1.00 96.75 85 THR A N 1
ATOM 650 C CA . THR A 1 85 ? -10.966 -5.505 16.931 1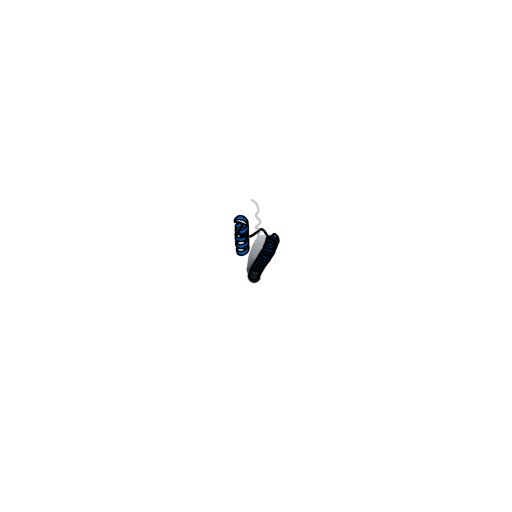.00 96.75 85 THR A CA 1
ATOM 651 C C . THR A 1 85 ? -12.052 -4.552 17.419 1.00 96.75 85 THR A C 1
ATOM 653 O O . THR A 1 85 ? -12.318 -4.510 18.621 1.00 96.75 85 THR A O 1
ATOM 656 N N . VAL A 1 86 ? -12.719 -3.825 16.519 1.00 96.44 86 VAL A N 1
ATOM 657 C CA . VAL A 1 86 ? -13.863 -2.974 16.881 1.00 96.44 86 VAL A CA 1
ATOM 658 C C . VAL A 1 86 ? -15.045 -3.814 17.370 1.00 96.44 86 VAL A C 1
ATOM 660 O O . VAL A 1 86 ? -15.595 -3.508 18.428 1.00 96.44 86 VAL A O 1
ATOM 663 N N . GLU A 1 87 ? -15.400 -4.891 16.665 1.00 97.69 87 GLU A N 1
ATOM 664 C CA . GLU A 1 87 ? -16.485 -5.793 17.082 1.00 97.69 87 GLU A CA 1
ATOM 665 C C . GLU A 1 87 ? -16.209 -6.426 18.455 1.00 97.69 87 GLU A C 1
ATOM 667 O O . GLU A 1 87 ? -17.086 -6.487 19.323 1.00 97.69 87 GLU A O 1
ATOM 672 N N . GLU A 1 88 ? -14.973 -6.871 18.693 1.00 97.44 88 GLU A N 1
ATOM 673 C CA . GLU A 1 88 ? -14.567 -7.418 19.986 1.00 97.44 88 GLU A CA 1
ATOM 674 C C . GLU A 1 88 ? -14.624 -6.367 21.098 1.00 97.44 88 GLU A C 1
ATOM 676 O O . GLU A 1 88 ? -15.105 -6.668 22.197 1.00 97.44 88 GLU A O 1
ATOM 681 N N . ALA A 1 89 ? -14.179 -5.138 20.820 1.00 95.00 89 ALA A N 1
ATOM 682 C CA . ALA A 1 89 ? -14.231 -4.033 21.769 1.00 95.00 89 ALA A CA 1
ATOM 683 C C . ALA A 1 89 ? -15.675 -3.660 22.134 1.00 95.00 89 ALA A C 1
ATOM 685 O O . ALA A 1 89 ? -15.980 -3.483 23.316 1.00 95.00 89 ALA A O 1
ATOM 686 N N . GLU A 1 90 ? -16.577 -3.602 21.153 1.00 96.94 90 GLU A N 1
ATOM 687 C CA . GLU A 1 90 ? -17.997 -3.328 21.381 1.00 96.94 90 GLU A CA 1
ATOM 688 C C . GLU A 1 90 ? -18.640 -4.438 22.221 1.00 96.94 90 GLU A C 1
ATOM 690 O O . GLU A 1 90 ? -19.249 -4.167 23.261 1.00 96.94 90 GLU A O 1
ATOM 695 N N . ARG A 1 91 ? -18.395 -5.707 21.871 1.00 97.50 91 ARG A N 1
ATOM 696 C CA . ARG A 1 91 ? -18.891 -6.861 22.636 1.00 97.50 91 ARG A CA 1
ATOM 697 C C . ARG A 1 91 ? -18.405 -6.846 24.088 1.00 97.50 91 ARG A C 1
ATOM 699 O O . ARG A 1 91 ? -19.176 -7.155 25.006 1.00 97.50 91 ARG A O 1
ATOM 706 N N . LEU A 1 92 ? -17.129 -6.524 24.310 1.00 96.25 92 LEU A N 1
ATOM 707 C CA . LEU A 1 92 ? -16.553 -6.401 25.650 1.00 96.25 92 LEU A CA 1
ATOM 708 C C . LEU A 1 92 ? -17.184 -5.238 26.417 1.00 96.25 92 LEU A C 1
ATOM 710 O O . LEU A 1 92 ? -17.600 -5.437 27.559 1.00 96.25 92 LEU A O 1
ATOM 714 N N . SER A 1 93 ? -17.335 -4.076 25.779 1.00 94.94 93 SER A N 1
ATOM 715 C CA . SER A 1 93 ? -17.957 -2.892 26.378 1.00 94.94 93 SER A CA 1
ATOM 716 C C . SER A 1 93 ? -19.403 -3.156 26.806 1.00 94.94 93 SER A C 1
ATOM 718 O O . SER A 1 93 ? -19.791 -2.843 27.936 1.00 94.94 93 SER A O 1
ATOM 720 N N . GLU A 1 94 ? -20.203 -3.816 25.965 1.00 97.00 94 GLU A N 1
ATOM 721 C CA . GLU A 1 94 ? -21.569 -4.193 26.331 1.00 97.00 94 GLU A CA 1
ATOM 722 C C . GLU A 1 94 ? -21.606 -5.195 27.493 1.00 97.00 94 GLU A C 1
ATOM 724 O O . GLU A 1 94 ? -22.475 -5.125 28.367 1.00 97.00 94 GLU A O 1
ATOM 729 N N . SER A 1 95 ? -20.698 -6.176 27.488 1.00 97.06 95 SER A N 1
ATOM 730 C CA . SER A 1 95 ? -20.588 -7.167 28.562 1.00 97.06 95 SER A CA 1
ATOM 731 C C . SER A 1 95 ? -20.223 -6.502 29.889 1.00 97.06 95 SER A C 1
ATOM 733 O O . SER A 1 95 ? -20.844 -6.786 30.916 1.00 97.06 95 SER A O 1
ATOM 735 N N . GLU A 1 96 ? -19.248 -5.596 29.868 1.00 94.94 96 GLU A N 1
ATOM 736 C CA . GLU A 1 96 ? -18.812 -4.836 31.036 1.00 94.94 96 GLU A CA 1
ATOM 737 C C . GLU A 1 96 ? -19.934 -3.931 31.554 1.00 94.94 96 GLU A C 1
ATOM 739 O O . GLU A 1 96 ? -20.271 -3.983 32.738 1.00 94.94 96 GLU A O 1
ATOM 744 N N . THR A 1 97 ? -20.604 -3.197 30.662 1.00 96.12 97 THR A N 1
ATOM 745 C CA . THR A 1 97 ? -21.743 -2.333 31.008 1.00 96.12 97 THR A CA 1
ATOM 746 C C . THR A 1 97 ? -22.871 -3.135 31.658 1.00 96.12 97 THR A C 1
ATOM 748 O O . THR A 1 97 ? -23.371 -2.754 32.719 1.00 96.12 97 THR A O 1
ATOM 751 N N . ARG A 1 98 ? -23.248 -4.287 31.083 1.00 96.38 98 ARG A N 1
ATOM 752 C CA . ARG A 1 98 ? -24.252 -5.187 31.680 1.00 96.38 98 ARG A CA 1
ATOM 753 C C . ARG A 1 98 ? -23.820 -5.689 33.059 1.00 96.38 98 ARG A C 1
ATOM 755 O O . ARG A 1 98 ? -24.642 -5.739 33.976 1.00 96.38 98 ARG A O 1
ATOM 762 N N . GLY A 1 99 ? -22.540 -6.022 33.226 1.00 95.56 99 GLY A N 1
ATOM 763 C CA . GLY A 1 99 ? -21.964 -6.413 34.513 1.00 95.56 99 GLY A CA 1
ATOM 764 C C . GLY A 1 99 ? -22.071 -5.308 35.568 1.00 95.56 99 GLY A C 1
ATOM 765 O O . GLY A 1 99 ? -22.531 -5.568 36.683 1.00 95.56 99 GLY A O 1
ATOM 766 N N . LEU A 1 100 ? -21.717 -4.073 35.202 1.00 96.06 100 LEU A N 1
ATOM 767 C CA . LEU A 1 100 ? -21.796 -2.898 36.072 1.00 96.06 100 LEU A CA 1
ATOM 768 C C . LEU A 1 100 ? -23.236 -2.578 36.477 1.00 96.06 100 LEU A C 1
ATOM 770 O O . LEU A 1 100 ? -23.499 -2.365 37.661 1.00 96.06 100 LEU A O 1
ATOM 774 N N . VAL A 1 101 ? -24.181 -2.612 35.532 1.00 96.12 101 VAL A N 1
ATOM 775 C CA . VAL A 1 101 ? -25.613 -2.427 35.824 1.00 96.12 101 VAL A CA 1
ATOM 776 C C . VAL A 1 101 ? -26.099 -3.501 36.797 1.00 96.12 101 VAL A C 1
ATOM 778 O O . VAL A 1 101 ? -26.711 -3.178 37.814 1.00 96.12 101 VAL A O 1
ATOM 781 N N . GLY A 1 102 ? -25.760 -4.770 36.557 1.00 96.06 102 GLY A N 1
ATOM 782 C CA . GLY A 1 102 ? -26.123 -5.863 37.459 1.00 96.06 102 GLY A CA 1
ATOM 783 C C . GLY A 1 102 ? -25.517 -5.718 38.861 1.00 96.06 102 GLY A C 1
ATOM 784 O O . GLY A 1 102 ? -26.180 -6.010 39.859 1.00 96.06 102 GLY A O 1
ATOM 785 N N . ALA A 1 103 ? -24.273 -5.245 38.966 1.00 95.19 103 ALA A N 1
ATOM 786 C CA . ALA A 1 103 ? -23.640 -4.947 40.248 1.00 95.19 103 ALA A CA 1
ATOM 787 C C . ALA A 1 103 ? -24.340 -3.781 40.967 1.00 95.19 103 ALA A C 1
ATOM 789 O O . ALA A 1 103 ? -24.663 -3.897 42.152 1.00 95.19 103 ALA A O 1
ATOM 790 N N . ALA A 1 104 ? -24.648 -2.699 40.249 1.00 94.31 104 ALA A N 1
ATOM 791 C CA . ALA A 1 104 ? -25.361 -1.543 40.782 1.00 94.31 104 ALA A CA 1
ATOM 792 C C . ALA A 1 104 ? -26.772 -1.912 41.270 1.00 94.31 104 ALA A C 1
ATOM 794 O O . ALA A 1 104 ? -27.173 -1.505 42.361 1.00 94.31 104 ALA A O 1
ATOM 795 N N . GLU A 1 105 ? -27.509 -2.744 40.527 1.00 95.44 105 GLU A N 1
ATOM 796 C CA . GLU A 1 105 ? -28.818 -3.243 40.955 1.00 95.44 105 GLU A CA 1
ATOM 797 C C . GLU A 1 105 ? -28.734 -4.085 42.231 1.00 95.44 105 GLU A C 1
ATOM 799 O O . GLU A 1 105 ? -29.569 -3.934 43.126 1.00 95.44 105 GLU A O 1
ATOM 804 N N . LYS A 1 106 ? -27.720 -4.953 42.351 1.00 94.12 106 LYS A N 1
ATOM 805 C CA . LYS A 1 106 ? -27.492 -5.739 43.574 1.00 94.12 106 LYS A CA 1
ATOM 806 C C . LYS A 1 106 ? -27.209 -4.834 44.770 1.00 94.12 106 LYS A C 1
ATOM 808 O O . LYS A 1 106 ? -27.798 -5.041 45.830 1.00 94.12 106 LYS A O 1
ATOM 813 N N . VAL A 1 107 ? -26.366 -3.814 44.592 1.00 93.81 107 VAL A N 1
ATOM 814 C CA . VAL A 1 107 ? -26.075 -2.815 45.634 1.00 93.81 107 VAL A CA 1
ATOM 815 C C . VAL A 1 107 ? -27.336 -2.039 46.013 1.00 93.81 107 VAL A C 1
ATOM 817 O O . VAL A 1 107 ? -27.616 -1.886 47.200 1.00 93.81 107 VAL A O 1
ATOM 820 N N . LYS A 1 108 ? -28.142 -1.614 45.033 1.00 92.62 108 LYS A N 1
ATOM 821 C CA . LYS A 1 108 ? -29.415 -0.924 45.275 1.00 92.62 108 LYS A CA 1
ATOM 822 C C . LYS A 1 108 ? -30.377 -1.782 46.102 1.00 92.62 108 LYS A C 1
ATOM 824 O O . LYS A 1 108 ? -30.858 -1.318 47.132 1.00 92.62 108 LYS A O 1
ATOM 829 N N . ARG A 1 109 ? -30.609 -3.039 45.704 1.00 94.12 109 ARG A N 1
ATOM 830 C CA . ARG A 1 109 ? -31.487 -3.970 46.440 1.00 94.12 109 ARG A CA 1
ATOM 831 C C . ARG A 1 109 ? -30.975 -4.238 47.855 1.00 94.12 109 ARG A C 1
ATOM 833 O O . ARG A 1 109 ? -31.763 -4.274 48.799 1.00 94.12 109 ARG A O 1
ATOM 840 N N . ALA A 1 110 ? -29.660 -4.392 48.018 1.00 91.81 110 ALA A N 1
ATOM 841 C CA . ALA A 1 110 ? -29.052 -4.526 49.337 1.00 91.81 110 ALA A CA 1
ATOM 842 C C . ALA A 1 110 ? -29.312 -3.271 50.191 1.00 91.81 110 ALA A C 1
ATOM 844 O O . ALA A 1 110 ? -29.788 -3.397 51.318 1.00 91.81 110 ALA A O 1
ATOM 845 N N . GLY A 1 111 ? -29.109 -2.071 49.639 1.00 91.62 111 GLY A N 1
ATOM 846 C CA . GLY A 1 111 ? -29.408 -0.801 50.307 1.00 91.62 111 GLY A CA 1
ATOM 847 C C . GLY A 1 111 ? -30.878 -0.652 50.716 1.00 91.62 111 GLY A C 1
ATOM 848 O O . GLY A 1 111 ? -31.157 -0.286 51.856 1.00 91.62 111 GLY A O 1
ATOM 849 N N . GLU A 1 112 ? -31.819 -1.003 49.836 1.00 92.75 112 GLU A N 1
ATOM 850 C CA . GLU A 1 112 ? -33.261 -0.998 50.132 1.00 92.75 112 GLU A CA 1
ATOM 851 C C . GLU A 1 112 ? -33.611 -1.964 51.275 1.00 92.75 112 GLU A C 1
ATOM 853 O O . GLU A 1 112 ? -34.361 -1.605 52.186 1.00 92.75 112 GLU A O 1
ATOM 858 N N . SER A 1 113 ? -33.027 -3.168 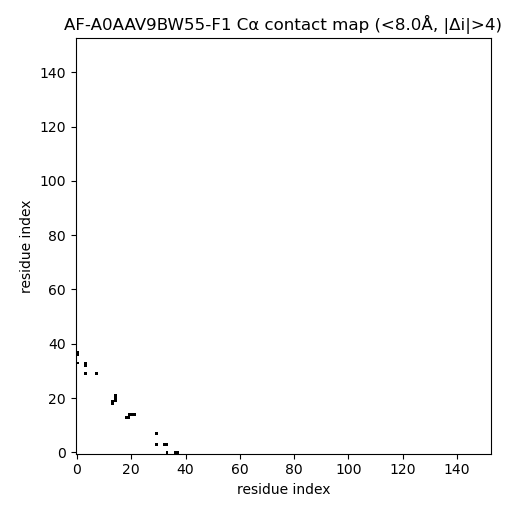51.276 1.00 91.06 113 SER A N 1
ATOM 859 C CA . SER A 1 113 ? -33.247 -4.155 52.341 1.00 91.06 113 SER A CA 1
ATOM 860 C C . SER A 1 113 ? -32.702 -3.688 53.697 1.00 91.06 113 SER A C 1
ATOM 862 O O . SER A 1 113 ? -33.398 -3.792 54.710 1.00 91.06 113 SER A O 1
ATOM 864 N N . VAL A 1 114 ? -31.501 -3.099 53.716 1.00 90.38 114 VAL A N 1
ATOM 865 C CA . VAL A 1 114 ? -30.887 -2.525 54.922 1.00 90.38 114 VAL A CA 1
ATOM 866 C C . VAL A 1 114 ? -31.706 -1.338 55.427 1.00 90.38 114 VAL A C 1
ATOM 868 O O . VAL A 1 114 ? -31.997 -1.266 56.620 1.00 90.38 114 VAL A O 1
ATOM 871 N N . GLY A 1 115 ? -32.141 -0.444 54.534 1.00 87.50 115 GLY A N 1
ATOM 872 C CA . GLY A 1 115 ? -33.002 0.688 54.881 1.00 87.50 115 GLY A CA 1
ATOM 873 C C . GLY A 1 115 ? -34.344 0.248 55.471 1.00 87.50 115 GLY A C 1
ATOM 874 O O . GLY A 1 115 ? -34.782 0.792 56.485 1.00 87.50 115 GLY A O 1
ATOM 875 N N . SER A 1 116 ? -34.967 -0.785 54.897 1.00 89.12 116 SER A N 1
ATOM 876 C CA . SER A 1 116 ? -36.208 -1.366 55.420 1.00 89.12 116 SER A CA 1
ATOM 877 C C . SER A 1 116 ? -36.012 -1.973 56.814 1.00 89.12 116 SER A C 1
ATOM 879 O O . SER A 1 116 ? -36.779 -1.679 57.735 1.00 89.12 116 SER A O 1
ATOM 881 N N . ALA A 1 117 ? -34.945 -2.756 57.007 1.00 85.56 117 ALA A N 1
ATOM 882 C CA . ALA A 1 117 ? -34.617 -3.345 58.303 1.00 85.56 117 ALA A CA 1
ATOM 883 C C . ALA A 1 117 ? -34.356 -2.271 59.374 1.00 85.56 117 ALA A C 1
ATOM 885 O O . ALA A 1 117 ? -34.882 -2.366 60.487 1.00 85.56 117 ALA A O 1
ATOM 886 N N . ALA A 1 118 ? -33.608 -1.220 59.026 1.00 85.19 118 ALA A N 1
ATOM 887 C CA . ALA A 1 118 ? -33.356 -0.085 59.908 1.00 85.19 118 ALA A CA 1
ATOM 888 C C . ALA A 1 118 ? -34.658 0.643 60.283 1.00 85.19 118 ALA A C 1
ATOM 890 O O . ALA A 1 118 ? -34.889 0.898 61.463 1.00 85.19 118 ALA A O 1
ATOM 891 N N . ALA A 1 119 ? -35.554 0.896 59.323 1.00 84.19 119 ALA A N 1
ATOM 892 C CA . ALA A 1 119 ? -36.842 1.539 59.583 1.00 84.19 119 ALA A CA 1
ATOM 893 C C . ALA A 1 119 ? -37.727 0.722 60.543 1.00 84.19 119 ALA A C 1
ATOM 895 O O . ALA A 1 119 ? -38.338 1.283 61.456 1.00 84.19 119 ALA A O 1
ATOM 896 N N . VAL A 1 120 ? -37.766 -0.607 60.385 1.00 88.00 120 VAL A N 1
ATOM 897 C CA . VAL A 1 120 ? -38.497 -1.501 61.301 1.00 88.00 120 VAL A CA 1
ATOM 898 C C . VAL A 1 120 ? -37.900 -1.455 62.708 1.00 88.00 120 VAL A C 1
ATOM 900 O O . VAL A 1 120 ? -38.647 -1.359 63.686 1.00 88.00 120 VAL A O 1
ATOM 903 N N . ALA A 1 121 ? -36.571 -1.494 62.827 1.00 85.12 121 ALA A N 1
ATOM 904 C CA . ALA A 1 121 ? -35.888 -1.401 64.114 1.00 85.12 121 ALA A CA 1
ATOM 905 C C . ALA A 1 121 ? -36.140 -0.046 64.799 1.00 85.12 121 ALA A C 1
ATOM 907 O O . ALA A 1 121 ? -36.520 -0.015 65.971 1.00 85.12 121 ALA A O 1
ATOM 908 N N . SER A 1 122 ? -36.019 1.064 64.063 1.00 79.12 122 SER A N 1
ATOM 909 C CA . SER A 1 122 ? -36.314 2.411 64.563 1.00 79.12 122 SER A CA 1
ATOM 910 C C . SER A 1 122 ? -37.764 2.550 65.015 1.00 79.12 122 SER A C 1
ATOM 912 O O . SER A 1 122 ? -38.011 3.097 66.088 1.00 79.12 122 SER A O 1
ATOM 914 N N . LYS A 1 123 ? -38.725 2.006 64.255 1.00 89.19 123 LYS A N 1
ATOM 915 C CA . LYS A 1 123 ? -40.137 2.008 64.653 1.00 89.19 123 LYS A CA 1
ATOM 916 C C . LYS A 1 123 ? -40.347 1.257 65.969 1.00 89.19 123 LYS A C 1
ATOM 918 O O . LYS A 1 123 ? -40.963 1.800 66.876 1.00 89.19 123 LYS A O 1
ATOM 923 N N . ARG A 1 124 ? -39.775 0.055 66.114 1.00 87.12 124 ARG A N 1
ATOM 924 C CA . ARG A 1 124 ? -39.864 -0.721 67.366 1.00 87.12 124 ARG A CA 1
ATOM 925 C C . ARG A 1 124 ? -39.244 0.010 68.556 1.00 87.12 124 ARG A C 1
ATOM 927 O O . ARG A 1 124 ? -39.786 -0.059 69.655 1.00 87.12 124 ARG A O 1
ATOM 934 N N . TYR A 1 125 ? -38.128 0.705 68.344 1.00 88.38 125 TYR A N 1
ATOM 935 C CA . TYR A 1 125 ? -37.497 1.514 69.383 1.00 88.38 125 TYR A CA 1
ATOM 936 C C . TYR A 1 125 ? -38.393 2.684 69.814 1.00 88.38 125 TYR A C 1
ATOM 938 O O . TYR A 1 125 ? -38.620 2.870 71.009 1.00 88.38 125 TYR A O 1
ATOM 946 N N . LEU A 1 126 ? -38.945 3.433 68.852 1.00 87.38 126 LEU A N 1
ATOM 947 C CA . LEU A 1 126 ? -39.878 4.530 69.122 1.00 87.38 126 LEU A CA 1
ATOM 948 C C . LEU A 1 126 ? -41.141 4.038 69.834 1.00 87.38 126 LEU A C 1
ATOM 950 O O . LEU A 1 126 ? -41.528 4.628 70.838 1.00 87.38 126 LEU A O 1
ATOM 954 N N . ASP A 1 127 ? -41.738 2.935 69.379 1.00 87.31 127 ASP A N 1
ATOM 955 C CA . ASP A 1 127 ? -42.915 2.337 70.017 1.00 87.31 127 ASP A CA 1
ATOM 956 C C . ASP A 1 127 ? -42.614 1.940 71.474 1.00 87.31 127 ASP A C 1
ATOM 958 O O . ASP A 1 127 ? -43.409 2.214 72.374 1.00 87.31 127 ASP A O 1
ATOM 962 N N . GLY A 1 128 ? -41.435 1.362 71.737 1.00 87.44 128 GLY A N 1
ATOM 963 C CA . GLY A 1 128 ? -40.974 1.048 73.092 1.00 87.44 128 GLY A CA 1
ATOM 964 C C . GLY A 1 128 ? -40.762 2.293 73.960 1.00 87.44 128 GLY A C 1
ATOM 965 O O . GLY A 1 128 ? -41.193 2.320 75.115 1.00 87.44 128 GLY A O 1
ATOM 966 N N . ALA A 1 129 ? -40.156 3.346 73.407 1.00 83.94 129 ALA A N 1
ATOM 967 C CA . ALA A 1 129 ? -39.960 4.618 74.099 1.00 83.94 129 ALA A CA 1
ATOM 968 C C . ALA A 1 129 ? -41.299 5.302 74.427 1.00 83.94 129 ALA A C 1
ATOM 970 O O . ALA A 1 129 ? -41.489 5.772 75.548 1.00 83.94 129 ALA A O 1
ATOM 971 N N . VAL A 1 130 ? -42.254 5.299 73.492 1.00 84.62 130 VAL A N 1
ATOM 972 C CA . VAL A 1 130 ? -43.608 5.842 73.685 1.00 84.62 130 VAL A CA 1
ATOM 973 C C . VAL A 1 130 ? -44.384 5.025 74.715 1.00 84.62 130 VAL A C 1
ATOM 975 O O . VAL A 1 130 ? -45.014 5.605 75.602 1.00 84.62 130 VAL A O 1
ATOM 978 N N . ALA A 1 131 ? -44.318 3.693 74.656 1.00 83.12 131 ALA A N 1
ATOM 979 C CA . ALA A 1 131 ? -44.939 2.824 75.654 1.00 83.12 131 ALA A CA 1
ATOM 980 C C . ALA A 1 131 ? -44.354 3.073 77.053 1.00 83.12 131 ALA A C 1
ATOM 982 O O . ALA A 1 131 ? -45.106 3.203 78.021 1.00 83.12 131 ALA A O 1
ATOM 983 N N . SER A 1 132 ? -43.029 3.219 77.152 1.00 83.38 132 SER A N 1
ATOM 984 C CA . SER A 1 132 ? -42.346 3.556 78.402 1.00 83.38 132 SER A CA 1
ATOM 985 C C . SER A 1 132 ? -42.768 4.931 78.919 1.00 83.38 132 SER A C 1
ATOM 987 O O . SER A 1 132 ? -43.170 5.043 80.073 1.00 83.38 132 SER A O 1
ATOM 989 N N . ALA A 1 133 ? -42.749 5.967 78.076 1.00 81.56 133 ALA A N 1
ATOM 990 C CA . ALA A 1 133 ? -43.172 7.315 78.451 1.00 81.56 133 ALA A CA 1
ATOM 991 C C . ALA A 1 133 ? -44.640 7.345 78.901 1.00 81.56 133 ALA A C 1
ATOM 993 O O . ALA A 1 133 ? -44.967 7.971 79.906 1.00 81.56 133 ALA A O 1
ATOM 994 N N . THR A 1 134 ? -45.516 6.602 78.220 1.00 78.31 134 THR A N 1
ATOM 995 C CA . THR A 1 134 ? -46.931 6.464 78.592 1.00 78.31 134 THR A CA 1
ATOM 996 C C . THR A 1 134 ? -47.082 5.764 79.941 1.00 78.31 134 THR A C 1
ATOM 998 O O . THR A 1 134 ? -47.871 6.206 80.773 1.00 78.31 134 THR A O 1
ATOM 1001 N N . ALA A 1 135 ? -46.314 4.702 80.201 1.00 78.75 135 ALA A N 1
ATOM 1002 C CA . ALA A 1 135 ? -46.305 4.025 81.495 1.00 78.75 135 ALA A CA 1
ATOM 1003 C C . ALA A 1 135 ? -45.807 4.949 82.618 1.00 78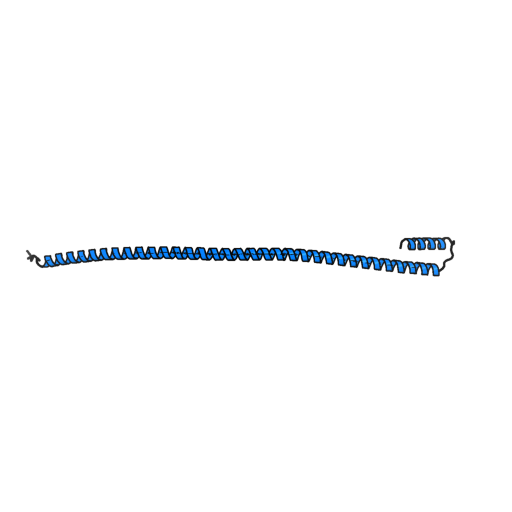.75 135 ALA A C 1
ATOM 1005 O O . ALA A 1 135 ? -46.428 5.002 83.679 1.00 78.75 135 ALA A O 1
ATOM 1006 N N . THR A 1 136 ? -44.748 5.726 82.370 1.00 78.38 136 THR A N 1
ATOM 1007 C CA . THR A 1 136 ? -44.234 6.739 83.304 1.00 78.38 136 THR A CA 1
ATOM 1008 C C . THR A 1 136 ? -45.254 7.851 83.555 1.00 78.38 136 THR A C 1
ATOM 1010 O O . THR A 1 136 ? -45.484 8.225 84.701 1.00 78.38 136 THR A O 1
ATOM 1013 N N . MET A 1 137 ? -45.929 8.359 82.521 1.00 72.31 137 MET A N 1
ATOM 1014 C CA . MET A 1 137 ? -46.999 9.350 82.685 1.00 72.31 137 MET A CA 1
ATOM 1015 C C . MET A 1 137 ? -48.180 8.776 83.465 1.00 72.31 137 MET A C 1
ATOM 1017 O O . MET A 1 137 ? -48.714 9.440 84.348 1.00 72.31 137 MET A O 1
ATOM 1021 N N . ARG A 1 138 ? -48.575 7.531 83.181 1.00 74.50 138 ARG A N 1
ATOM 1022 C CA . ARG A 1 138 ? -49.671 6.853 83.881 1.00 74.50 138 ARG A CA 1
ATOM 1023 C C . ARG A 1 138 ? -49.331 6.599 85.347 1.00 74.50 138 ARG A C 1
ATOM 1025 O O . ARG A 1 138 ? -50.203 6.766 86.195 1.00 74.50 138 ARG A O 1
ATOM 1032 N N . SER A 1 139 ? -48.086 6.239 85.661 1.00 71.06 139 SER A N 1
ATOM 1033 C CA . SER A 1 139 ? -47.634 6.079 87.046 1.00 71.06 139 SER A CA 1
ATOM 1034 C C . SER A 1 139 ? -47.546 7.422 87.779 1.00 71.06 139 SER A C 1
ATOM 1036 O O . SER A 1 139 ? -47.964 7.500 88.933 1.00 71.06 139 SER A O 1
ATOM 1038 N N . ALA A 1 140 ? -47.109 8.491 87.104 1.00 70.25 140 ALA A N 1
ATOM 1039 C CA . ALA A 1 140 ? -47.094 9.851 87.641 1.00 70.25 140 ALA A CA 1
ATOM 1040 C C . ALA A 1 140 ? -48.510 10.422 87.868 1.00 70.25 140 ALA A C 1
ATOM 1042 O O . ALA A 1 140 ? -48.768 11.061 88.883 1.00 70.25 140 ALA A O 1
ATOM 1043 N N . PHE A 1 141 ? -49.467 10.152 86.976 1.00 63.12 141 PHE A N 1
ATOM 1044 C CA . PHE A 1 141 ? -50.869 10.550 87.166 1.00 63.12 141 PHE A CA 1
ATOM 1045 C C . PHE A 1 141 ? -51.586 9.692 88.217 1.00 63.12 141 PHE A C 1
ATOM 1047 O O . PHE A 1 141 ? -52.383 10.206 88.999 1.00 63.12 141 PHE A O 1
ATOM 1054 N N . GLY A 1 142 ? -51.277 8.394 88.286 1.00 58.28 142 GLY A N 1
ATOM 1055 C CA . GLY A 1 142 ? -51.771 7.503 89.338 1.00 58.28 142 GLY A CA 1
ATOM 1056 C C . GLY A 1 142 ? -51.235 7.860 90.729 1.00 58.28 142 GLY A C 1
ATOM 1057 O O . GLY A 1 142 ? -51.907 7.608 91.730 1.00 58.28 142 GLY A O 1
ATOM 1058 N N . SER A 1 143 ? -50.059 8.491 90.808 1.00 54.47 143 SER A N 1
ATOM 1059 C CA . SER A 1 143 ? -49.499 9.034 92.050 1.00 54.47 143 SER A CA 1
ATOM 1060 C C . SER A 1 143 ? -49.932 10.478 92.342 1.00 54.47 143 SER A C 1
ATOM 1062 O O . SER A 1 143 ? -49.952 10.863 93.510 1.00 54.47 143 SER A O 1
ATOM 1064 N N . ALA A 1 144 ? -50.393 11.246 91.345 1.00 52.50 144 ALA A N 1
ATOM 1065 C CA . ALA A 1 144 ? -50.966 12.586 91.532 1.00 52.50 144 ALA A CA 1
ATOM 1066 C C . ALA A 1 144 ? -52.277 12.590 92.351 1.00 52.50 144 ALA A C 1
ATOM 1068 O O . ALA A 1 144 ? -52.621 13.598 92.963 1.00 52.50 144 ALA A O 1
ATOM 1069 N N . GLY A 1 145 ? -52.975 11.451 92.460 1.00 50.47 145 GLY A N 1
ATOM 1070 C CA . GLY A 1 145 ? -54.081 11.264 93.413 1.00 50.47 145 GLY A CA 1
ATOM 1071 C C . GLY A 1 145 ? -53.640 11.100 94.879 1.00 50.47 145 GLY A C 1
ATOM 1072 O O . GLY A 1 145 ? -54.474 11.118 95.781 1.00 50.47 145 GLY A O 1
ATOM 1073 N N . LYS A 1 146 ? -52.332 10.950 95.135 1.00 52.31 146 LYS A N 1
ATOM 1074 C CA . LYS A 1 146 ? -51.717 10.836 96.467 1.00 52.31 146 LYS A CA 1
ATOM 1075 C C . LYS A 1 146 ? -50.709 11.965 96.707 1.00 52.31 146 LYS A C 1
ATOM 1077 O O . LYS A 1 146 ? -49.619 11.730 97.224 1.00 52.31 146 LYS A O 1
ATOM 1082 N N . ILE A 1 147 ? -51.051 13.207 96.365 1.00 49.66 147 ILE A N 1
ATOM 1083 C CA . ILE A 1 147 ? -50.274 14.352 96.857 1.00 49.66 147 ILE A CA 1
ATOM 1084 C C . ILE A 1 147 ? -50.564 14.485 98.355 1.00 49.66 147 ILE A C 1
ATOM 1086 O O . ILE A 1 147 ? -51.615 14.969 98.776 1.00 49.66 147 ILE A O 1
ATOM 1090 N N . LYS A 1 148 ? -49.626 14.009 99.178 1.00 56.72 148 LYS A N 1
ATOM 1091 C CA . LYS A 1 148 ? -49.608 14.270 100.619 1.00 56.72 148 LYS A CA 1
ATOM 1092 C C . LYS A 1 148 ? -49.479 15.789 100.786 1.00 56.72 148 LYS A C 1
ATOM 1094 O O . LYS A 1 148 ? -48.452 16.349 100.410 1.00 56.72 148 LYS A O 1
ATOM 1099 N N . LYS A 1 149 ? -50.518 16.463 101.298 1.00 54.91 149 LYS A N 1
ATOM 1100 C CA . LYS A 1 149 ? -50.435 17.878 101.699 1.00 54.91 149 LYS A CA 1
ATOM 1101 C C . LYS A 1 149 ? -49.297 18.015 102.710 1.00 54.91 149 LYS A C 1
ATOM 1103 O O . LYS A 1 149 ? -49.397 17.485 103.813 1.00 54.91 149 LYS A O 1
ATOM 1108 N N . ILE A 1 150 ? -48.224 18.693 102.321 1.00 57.66 150 ILE A N 1
ATOM 1109 C CA . ILE A 1 150 ? -47.163 19.100 103.240 1.00 57.66 150 ILE A CA 1
ATOM 1110 C C . ILE A 1 150 ? -47.604 20.447 103.817 1.00 57.66 150 ILE A C 1
ATOM 1112 O O . ILE A 1 150 ? -47.734 21.417 103.072 1.00 57.66 150 ILE A O 1
ATOM 1116 N N . TYR A 1 151 ? -47.898 20.487 105.116 1.00 43.16 151 TYR A N 1
ATOM 1117 C CA . TYR A 1 151 ? -48.106 21.737 105.850 1.00 43.16 151 TYR A CA 1
ATOM 1118 C C . TYR A 1 151 ? -46.753 22.245 106.374 1.00 43.16 151 TYR A C 1
ATOM 1120 O O . TYR A 1 151 ? -45.947 21.417 106.804 1.00 43.16 151 TYR A O 1
ATOM 1128 N N . PRO A 1 152 ? -46.478 23.562 106.309 1.00 53.34 152 PRO A N 1
ATOM 1129 C CA . PRO A 1 152 ? -45.224 24.126 106.791 1.00 53.34 152 PRO A CA 1
ATOM 1130 C C . PRO A 1 152 ? -45.220 24.357 108.312 1.00 53.34 152 PRO A C 1
ATOM 1132 O O . PRO A 1 152 ? -46.233 24.778 108.874 1.00 53.34 152 PRO A O 1
ATOM 1135 N N . TYR A 1 153 ? -44.010 24.176 108.858 1.00 45.00 153 TYR A N 1
ATOM 1136 C CA . TYR A 1 153 ? -43.494 24.343 110.229 1.00 45.00 153 TYR A CA 1
ATOM 1137 C C . TYR A 1 153 ? -43.789 23.230 111.236 1.00 45.00 153 TYR A C 1
ATOM 1139 O O . TYR A 1 153 ? -44.935 23.110 111.715 1.00 45.00 153 TYR A O 1
#

Mean predicted aligned error: 15.08 Å